Protein AF-A0A4S0RJ24-F1 (afdb_monomer_lite)

Structure (mmCIF, N/CA/C/O backbone):
data_AF-A0A4S0RJ24-F1
#
_entry.id   AF-A0A4S0RJ24-F1
#
loop_
_atom_site.group_PDB
_atom_site.id
_atom_site.type_symbol
_atom_site.label_atom_id
_atom_site.label_alt_id
_atom_site.label_comp_id
_atom_site.label_asym_id
_atom_site.label_entity_id
_atom_site.label_seq_id
_atom_site.pdbx_PDB_ins_code
_atom_site.Cartn_x
_atom_site.Cartn_y
_atom_site.Cartn_z
_atom_site.occupancy
_atom_site.B_iso_or_equiv
_atom_site.auth_seq_id
_atom_site.auth_comp_id
_atom_site.auth_asym_id
_atom_site.auth_atom_id
_atom_site.pdbx_PDB_model_num
ATOM 1 N N . ILE A 1 1 ? -7.572 0.986 -8.560 1.00 86.56 1 ILE A N 1
ATOM 2 C CA . ILE A 1 1 ? -7.003 1.461 -9.845 1.00 86.56 1 ILE A CA 1
ATOM 3 C C . ILE A 1 1 ? -7.974 2.418 -10.537 1.00 86.56 1 ILE A C 1
ATOM 5 O O . ILE A 1 1 ? -9.176 2.165 -10.541 1.00 86.56 1 ILE A O 1
ATOM 9 N N . GLY A 1 2 ? -7.479 3.535 -11.071 1.00 88.38 2 GLY A N 1
ATOM 10 C CA . GLY A 1 2 ? -8.286 4.501 -11.823 1.00 88.38 2 GLY A CA 1
ATOM 11 C C . GLY A 1 2 ? -8.340 4.189 -13.322 1.00 88.38 2 GLY A C 1
ATOM 12 O O . GLY A 1 2 ? -7.390 3.650 -13.878 1.00 88.38 2 GLY A O 1
ATOM 13 N N . ALA A 1 3 ? -9.426 4.578 -13.999 1.00 88.12 3 ALA A N 1
ATOM 14 C CA . ALA A 1 3 ? -9.548 4.446 -15.459 1.00 88.12 3 ALA A CA 1
ATOM 15 C C . ALA A 1 3 ? -8.553 5.334 -16.238 1.00 88.12 3 ALA A C 1
ATOM 17 O O . ALA A 1 3 ? -8.243 5.070 -17.397 1.00 88.12 3 ALA A O 1
ATOM 18 N N . LYS A 1 4 ? -8.076 6.410 -15.604 1.00 87.56 4 LYS A N 1
ATOM 19 C CA . LYS A 1 4 ? -7.051 7.332 -16.101 1.00 87.56 4 LYS A CA 1
ATOM 20 C C . LYS A 1 4 ? -6.340 7.964 -14.899 1.00 87.56 4 LYS A C 1
ATOM 22 O O . LYS A 1 4 ? -6.908 8.013 -13.809 1.00 87.56 4 LYS A O 1
ATOM 27 N N . GLY A 1 5 ? -5.134 8.496 -15.092 1.00 85.62 5 GLY A N 1
ATOM 28 C CA . GLY A 1 5 ? -4.518 9.389 -14.109 1.00 85.62 5 GLY A CA 1
ATOM 29 C C . GLY A 1 5 ? -5.425 10.589 -13.797 1.00 85.62 5 GLY A C 1
ATOM 30 O O . GLY A 1 5 ? -5.995 11.197 -14.707 1.00 85.62 5 GLY A O 1
ATOM 31 N N . GLY A 1 6 ? -5.587 10.905 -12.510 1.00 87.19 6 GLY A N 1
ATOM 32 C CA . GLY A 1 6 ? -6.365 12.059 -12.043 1.00 87.19 6 GLY A CA 1
ATOM 33 C C . GLY A 1 6 ? -7.878 11.850 -11.911 1.00 87.19 6 GLY A C 1
ATOM 34 O O . GLY A 1 6 ? -8.590 12.808 -11.635 1.00 87.19 6 GLY A O 1
ATOM 35 N N . VAL A 1 7 ? -8.397 10.625 -12.062 1.00 92.31 7 VAL A N 1
ATOM 36 C CA . VAL A 1 7 ? -9.837 10.341 -11.844 1.00 92.31 7 VAL A CA 1
ATOM 37 C C . VAL A 1 7 ? -10.243 10.284 -10.365 1.00 92.31 7 VAL A C 1
ATOM 39 O O . VAL A 1 7 ? -11.416 10.089 -10.066 1.00 92.31 7 VAL A O 1
ATOM 42 N N . GLY A 1 8 ? -9.286 10.424 -9.443 1.00 92.12 8 GLY A N 1
ATOM 43 C CA . GLY A 1 8 ? -9.536 10.407 -7.999 1.00 92.12 8 GLY A CA 1
ATOM 44 C C . GLY A 1 8 ? -9.593 9.012 -7.368 1.00 92.12 8 GLY A C 1
ATOM 45 O O . GLY A 1 8 ? -10.189 8.861 -6.306 1.00 92.12 8 GLY A O 1
ATOM 46 N N . SER A 1 9 ? -8.985 7.988 -7.983 1.00 94.88 9 SER A N 1
ATOM 47 C CA . SER A 1 9 ? -8.948 6.636 -7.399 1.00 94.88 9 SER A CA 1
ATOM 48 C C . SER A 1 9 ? -8.248 6.598 -6.041 1.00 94.88 9 SER A C 1
ATOM 50 O O . SER A 1 9 ? -8.798 6.013 -5.115 1.00 94.88 9 SER A O 1
ATOM 52 N N . SER A 1 10 ? -7.107 7.277 -5.904 1.00 94.19 10 SER A N 1
ATOM 53 C CA . SER A 1 10 ? -6.359 7.384 -4.643 1.00 94.19 10 SER A CA 1
ATOM 54 C C . SER A 1 10 ? -7.162 8.123 -3.580 1.00 94.19 10 SER A C 1
ATOM 56 O O . SER A 1 10 ? -7.306 7.664 -2.453 1.00 94.19 10 SER A O 1
ATOM 58 N N . THR A 1 11 ? -7.807 9.231 -3.964 1.00 94.50 11 THR A N 1
ATOM 59 C CA . THR A 1 11 ? -8.708 9.974 -3.074 1.00 94.50 11 THR A CA 1
ATOM 60 C C . THR A 1 11 ? -9.814 9.075 -2.533 1.00 94.50 11 THR A C 1
ATOM 62 O O . THR A 1 11 ? -10.083 9.095 -1.332 1.00 94.50 11 THR A O 1
ATOM 65 N N . LEU A 1 12 ? -10.437 8.268 -3.396 1.00 95.44 12 LEU A N 1
ATOM 66 C CA . LEU A 1 12 ? -11.461 7.321 -2.976 1.00 95.44 12 LEU A CA 1
ATOM 67 C C . LEU A 1 12 ? -10.877 6.236 -2.062 1.00 95.44 12 LEU A C 1
ATOM 69 O O . LEU A 1 12 ? -11.454 5.981 -1.011 1.00 95.44 12 LEU A O 1
ATOM 73 N N . ALA A 1 13 ? -9.736 5.642 -2.420 1.00 96.25 13 ALA A N 1
ATOM 74 C CA . ALA A 1 13 ? -9.078 4.602 -1.629 1.00 96.25 13 ALA A CA 1
ATOM 75 C C . ALA A 1 13 ? -8.760 5.083 -0.204 1.00 96.25 13 ALA A C 1
ATOM 77 O O . ALA A 1 13 ? -9.154 4.435 0.765 1.00 96.25 13 ALA A O 1
ATOM 78 N N . HIS A 1 14 ? -8.142 6.260 -0.068 1.00 95.44 14 HIS A N 1
ATOM 79 C CA . HIS A 1 14 ? -7.766 6.832 1.228 1.00 95.44 14 HIS A CA 1
ATOM 80 C C . HIS A 1 14 ? -8.998 7.109 2.105 1.00 95.44 14 HIS A C 1
ATOM 82 O O . HIS A 1 14 ? -9.027 6.751 3.281 1.00 95.44 14 HIS A O 1
ATOM 88 N N . ASN A 1 15 ? -10.053 7.695 1.529 1.00 95.38 15 ASN A N 1
ATOM 89 C CA . ASN A 1 15 ? -11.270 8.017 2.280 1.00 95.38 15 ASN A CA 1
ATOM 90 C C . ASN A 1 15 ? -12.089 6.773 2.641 1.00 95.38 15 ASN A C 1
ATOM 92 O O . ASN A 1 15 ? -12.682 6.725 3.717 1.00 95.38 15 ASN A O 1
ATOM 96 N N . VAL A 1 16 ? -12.123 5.762 1.771 1.00 96.06 16 VAL A N 1
ATOM 97 C CA . VAL A 1 16 ? -12.777 4.482 2.070 1.00 96.06 16 VAL A CA 1
ATOM 98 C C . VAL A 1 16 ? -12.053 3.777 3.212 1.00 96.06 16 VAL A C 1
ATOM 100 O O . VAL A 1 16 ? -12.716 3.333 4.145 1.00 96.06 16 VAL A O 1
ATOM 103 N N . ALA A 1 17 ? -10.719 3.746 3.200 1.00 96.38 17 ALA A N 1
ATOM 104 C CA . ALA A 1 17 ? -9.937 3.176 4.292 1.00 96.38 17 ALA A CA 1
ATOM 105 C C . ALA A 1 17 ? -10.203 3.884 5.628 1.00 96.38 17 ALA A C 1
ATOM 107 O O . ALA A 1 17 ? -10.496 3.228 6.626 1.00 96.38 17 ALA A O 1
ATOM 108 N N . TRP A 1 18 ? -10.199 5.221 5.621 1.00 95.81 18 TRP A N 1
ATOM 109 C CA . TRP A 1 18 ? -10.543 6.029 6.792 1.00 95.81 18 TRP A CA 1
ATOM 110 C C . TRP A 1 18 ? -11.965 5.763 7.299 1.00 95.81 18 TRP A C 1
ATOM 112 O O . TRP A 1 18 ? -12.205 5.639 8.501 1.00 95.81 18 TRP A O 1
ATOM 122 N N . ALA A 1 19 ? -12.940 5.676 6.393 1.00 96.19 19 ALA A N 1
ATOM 123 C CA . ALA A 1 19 ? -14.316 5.368 6.760 1.00 96.19 19 ALA A CA 1
ATOM 124 C C . ALA A 1 19 ? -14.430 3.957 7.351 1.00 96.19 19 ALA A C 1
ATOM 126 O O . ALA A 1 19 ? -15.128 3.772 8.345 1.00 96.19 19 ALA A O 1
ATOM 127 N N . MET A 1 20 ? -13.725 2.976 6.783 1.00 95.38 20 MET A N 1
ATOM 128 C CA . MET A 1 20 ? -13.719 1.602 7.277 1.00 95.38 20 MET A CA 1
ATOM 129 C C . MET A 1 20 ? -13.143 1.515 8.693 1.00 95.38 20 MET A C 1
ATOM 131 O O . MET A 1 20 ? -13.784 0.933 9.572 1.00 95.38 20 MET A O 1
ATOM 135 N N . SER A 1 21 ? -11.998 2.157 8.938 1.00 96.19 21 SER A N 1
ATOM 136 C CA . SER A 1 21 ? -11.364 2.179 10.259 1.00 96.19 21 SER A CA 1
ATOM 137 C C . SER A 1 21 ? -12.232 2.902 11.291 1.00 96.19 21 SER A C 1
ATOM 139 O O . SER A 1 21 ? -12.399 2.429 12.411 1.00 96.19 21 SER A O 1
ATOM 141 N N . SER A 1 22 ? -12.849 4.024 10.914 1.00 94.81 22 SER A N 1
ATOM 142 C CA . SER A 1 22 ? -13.592 4.884 11.845 1.00 94.81 22 SER A CA 1
ATOM 143 C C . SER A 1 22 ? -14.995 4.360 12.159 1.00 94.81 22 SER A C 1
ATOM 145 O O . SER A 1 22 ? -15.441 4.414 13.305 1.00 94.81 22 SER A O 1
ATOM 147 N N . LEU A 1 23 ? -15.717 3.868 11.147 1.00 95.62 23 LEU A N 1
ATOM 148 C CA . LEU A 1 23 ? -17.107 3.426 11.295 1.00 95.62 23 LEU A CA 1
ATOM 149 C C . LEU A 1 23 ? -17.199 2.012 11.865 1.00 95.62 23 LEU A C 1
ATOM 151 O O . LEU A 1 23 ? -18.073 1.746 12.690 1.00 95.62 23 LEU A O 1
ATOM 155 N N . PHE A 1 24 ? -16.307 1.114 11.439 1.00 94.94 24 PHE A N 1
ATOM 156 C CA . PHE A 1 24 ? -16.336 -0.291 11.851 1.00 94.94 24 PHE A CA 1
ATOM 157 C C . PHE A 1 24 ? -15.305 -0.634 12.924 1.00 94.94 24 PHE A C 1
ATOM 159 O O . PHE A 1 24 ? -15.315 -1.768 13.401 1.00 94.94 24 PHE A O 1
ATOM 166 N N . LYS A 1 25 ? -14.432 0.311 13.314 1.00 93.94 25 LYS A N 1
ATOM 167 C CA . LYS A 1 25 ? -13.367 0.097 14.314 1.00 93.94 25 LYS A CA 1
ATOM 168 C C . LYS A 1 25 ? -12.537 -1.156 14.032 1.00 93.94 25 LYS A C 1
ATOM 170 O O . LYS A 1 25 ? -12.194 -1.917 14.930 1.00 93.94 25 LYS A O 1
ATOM 175 N N . SER A 1 26 ? -12.339 -1.425 12.749 1.00 94.19 26 SER A N 1
ATOM 176 C CA . SER A 1 26 ? -11.586 -2.570 12.260 1.00 94.19 26 SER A CA 1
ATOM 177 C C . SER A 1 26 ? -10.201 -2.090 11.873 1.00 94.19 26 SER A C 1
ATOM 179 O O . SER A 1 26 ? -10.085 -1.012 11.298 1.00 94.19 26 SER A O 1
ATOM 181 N N . GLU A 1 27 ? -9.182 -2.893 12.159 1.00 96.56 27 GLU A N 1
ATOM 182 C CA . GLU A 1 27 ? -7.816 -2.605 11.729 1.00 96.56 27 GLU A CA 1
ATOM 183 C C . GLU A 1 27 ? -7.743 -2.582 10.197 1.00 96.56 27 GLU A C 1
ATOM 185 O O . GLU A 1 27 ? -8.069 -3.571 9.530 1.00 96.56 27 GLU A O 1
ATOM 190 N N . VAL A 1 28 ? -7.352 -1.435 9.643 1.00 97.50 28 VAL A N 1
ATOM 191 C CA . VAL A 1 28 ? -7.214 -1.203 8.204 1.00 97.50 28 VAL A CA 1
ATOM 192 C C . VAL A 1 28 ? -5.779 -0.806 7.893 1.00 97.50 28 VAL A C 1
ATOM 194 O O . VAL A 1 28 ? -5.231 0.114 8.499 1.00 97.50 28 VAL A O 1
ATOM 197 N N . VAL A 1 29 ? -5.197 -1.449 6.886 1.00 97.19 29 VAL A N 1
ATOM 198 C CA . VAL A 1 29 ? -3.931 -1.026 6.282 1.00 97.19 29 VAL A CA 1
ATOM 199 C C . VAL A 1 29 ? -4.203 -0.436 4.903 1.00 97.19 29 VAL A C 1
ATOM 201 O O . VAL A 1 29 ? -4.907 -1.034 4.089 1.00 97.19 29 VAL A O 1
ATOM 204 N N . VAL A 1 30 ? -3.629 0.730 4.621 1.00 97.06 30 VAL A N 1
ATOM 205 C CA . VAL A 1 30 ? -3.552 1.308 3.273 1.00 97.06 30 VAL A CA 1
ATOM 206 C C . VAL A 1 30 ? -2.148 1.087 2.747 1.00 97.06 30 VAL A C 1
ATOM 208 O O . VAL A 1 30 ? -1.191 1.494 3.395 1.00 97.06 30 VAL A O 1
ATOM 211 N N . ALA A 1 31 ? -2.010 0.469 1.580 1.00 96.62 31 ALA A N 1
ATOM 212 C CA . ALA A 1 31 ? -0.733 0.362 0.887 1.00 96.62 31 ALA A CA 1
ATOM 213 C C . ALA A 1 31 ? -0.752 1.247 -0.359 1.00 96.62 31 ALA A C 1
ATOM 215 O O . ALA A 1 31 ? -1.532 1.001 -1.284 1.00 96.62 31 ALA A O 1
ATOM 216 N N . ASP A 1 32 ? 0.106 2.265 -0.372 1.00 95.25 32 ASP A N 1
ATOM 217 C CA . ASP A 1 32 ? 0.304 3.139 -1.527 1.00 95.25 32 ASP A CA 1
ATOM 218 C C . ASP A 1 32 ? 1.320 2.486 -2.469 1.00 95.25 32 ASP A C 1
ATOM 220 O O . ASP A 1 32 ? 2.517 2.458 -2.189 1.00 95.25 32 ASP A O 1
ATOM 224 N N . LEU A 1 33 ? 0.840 1.878 -3.557 1.00 94.19 33 LEU A N 1
ATOM 225 C CA . LEU A 1 33 ? 1.695 1.176 -4.519 1.00 94.19 33 LEU A CA 1
ATOM 226 C C . LEU A 1 33 ? 2.142 2.088 -5.669 1.00 94.19 33 LEU A C 1
ATOM 228 O O . LEU A 1 33 ? 2.863 1.632 -6.564 1.00 94.19 33 LEU A O 1
ATOM 232 N N . ASP A 1 34 ? 1.722 3.355 -5.688 1.00 92.44 34 ASP A N 1
ATOM 233 C CA . ASP A 1 34 ? 2.205 4.334 -6.657 1.00 92.44 34 ASP A CA 1
ATOM 234 C C . ASP A 1 34 ? 3.546 4.901 -6.179 1.00 92.44 34 ASP A C 1
ATOM 236 O O . ASP A 1 34 ? 3.652 6.001 -5.658 1.00 92.44 34 ASP A O 1
ATOM 240 N N . LEU A 1 35 ? 4.617 4.123 -6.335 1.00 90.31 35 LEU A N 1
ATOM 241 C CA . LEU A 1 35 ? 5.925 4.476 -5.766 1.00 90.31 35 LEU A CA 1
ATOM 242 C C . LEU A 1 35 ? 6.506 5.785 -6.296 1.00 90.31 35 LEU A C 1
ATOM 244 O O . LEU A 1 35 ? 7.309 6.413 -5.615 1.00 90.31 35 LEU A O 1
ATOM 248 N N . ALA A 1 36 ? 6.132 6.172 -7.514 1.00 87.44 36 ALA A N 1
ATOM 249 C CA . ALA A 1 36 ? 6.659 7.371 -8.143 1.00 87.44 36 ALA A CA 1
ATOM 250 C C . ALA A 1 36 ? 5.833 8.625 -7.829 1.00 87.44 36 ALA A C 1
ATOM 252 O O . ALA A 1 36 ? 6.379 9.729 -7.821 1.00 87.44 36 ALA A O 1
ATOM 253 N N . PHE A 1 37 ? 4.522 8.473 -7.629 1.00 86.94 37 PHE A N 1
ATOM 254 C CA . PHE A 1 37 ? 3.589 9.601 -7.543 1.00 86.94 37 PHE A CA 1
ATOM 255 C C . PHE A 1 37 ? 2.572 9.472 -6.405 1.00 86.94 37 PHE A C 1
ATOM 257 O O . PHE A 1 37 ? 1.583 10.207 -6.385 1.00 86.94 37 PHE A O 1
ATOM 264 N N . GLY A 1 38 ? 2.806 8.547 -5.479 1.00 87.12 38 GLY A N 1
ATOM 265 C CA . GLY A 1 38 ? 1.984 8.288 -4.310 1.00 87.12 38 GLY A CA 1
ATOM 266 C C . GLY A 1 38 ? 1.824 9.533 -3.452 1.00 87.12 38 GLY A C 1
ATOM 267 O O . GLY A 1 38 ? 2.717 10.374 -3.344 1.00 87.12 38 GLY A O 1
ATOM 268 N N . THR A 1 39 ? 0.633 9.681 -2.884 1.00 87.88 39 THR A N 1
ATOM 269 C CA . THR A 1 39 ? 0.240 10.872 -2.108 1.00 87.88 39 THR A CA 1
ATOM 270 C C . THR A 1 39 ? -0.457 10.510 -0.804 1.00 87.88 39 THR A C 1
ATOM 272 O O . THR A 1 39 ? -0.980 11.391 -0.115 1.00 87.88 39 THR A O 1
ATOM 275 N N . ALA A 1 40 ? -0.496 9.225 -0.441 1.00 91.06 40 ALA A N 1
ATOM 276 C CA . ALA A 1 40 ? -1.151 8.790 0.787 1.00 91.06 40 ALA A CA 1
ATOM 277 C C . ALA A 1 40 ? -0.509 9.420 2.029 1.00 91.06 40 ALA A C 1
ATOM 279 O O . ALA A 1 40 ? -1.221 9.860 2.928 1.00 91.06 40 ALA A O 1
ATOM 280 N N . ASN A 1 41 ? 0.819 9.537 2.034 1.00 91.19 41 ASN A N 1
ATOM 281 C CA . ASN A 1 41 ? 1.593 10.180 3.094 1.00 91.19 41 ASN A CA 1
ATOM 282 C C . ASN A 1 41 ? 1.134 11.634 3.336 1.00 91.19 41 ASN A C 1
ATOM 284 O O . ASN A 1 41 ? 0.816 11.999 4.464 1.00 91.19 41 ASN A O 1
ATOM 288 N N . ILE A 1 42 ? 0.951 12.424 2.271 1.00 91.00 42 ILE A N 1
ATOM 289 C CA . ILE A 1 42 ? 0.455 13.807 2.343 1.00 91.00 42 ILE A CA 1
ATOM 290 C C . ILE A 1 42 ? -0.993 13.845 2.845 1.00 91.00 42 ILE A C 1
ATOM 292 O O . ILE A 1 42 ? -1.336 14.670 3.689 1.00 91.00 42 ILE A O 1
ATOM 296 N N . ASN A 1 43 ? -1.857 12.958 2.345 1.00 90.69 43 ASN A N 1
ATOM 297 C CA . ASN A 1 43 ? -3.271 12.959 2.727 1.00 90.69 43 ASN A CA 1
ATOM 298 C C . ASN A 1 43 ? -3.501 12.571 4.193 1.00 90.69 43 ASN A C 1
ATOM 300 O O . ASN A 1 43 ? -4.472 13.037 4.788 1.00 90.69 43 ASN A O 1
ATOM 304 N N . PHE A 1 44 ? -2.648 11.715 4.755 1.00 93.12 44 PHE A N 1
ATOM 305 C CA . PHE A 1 44 ? -2.723 11.280 6.151 1.00 93.12 44 PHE A CA 1
ATOM 306 C C . PHE A 1 44 ? -1.770 12.044 7.084 1.00 93.12 44 PHE A C 1
ATOM 308 O O . PHE A 1 44 ? -1.676 11.698 8.262 1.00 93.12 44 PHE A O 1
ATOM 315 N N . ASP A 1 45 ? -1.089 13.077 6.576 1.00 92.25 45 ASP A N 1
ATOM 316 C CA . ASP A 1 45 ? -0.105 13.885 7.311 1.00 92.25 45 ASP A CA 1
ATOM 317 C C . ASP A 1 45 ? 0.979 13.027 7.993 1.00 92.25 45 ASP A C 1
ATOM 319 O O . ASP A 1 45 ? 1.332 13.217 9.156 1.00 92.25 45 ASP A O 1
ATOM 323 N N . GLN A 1 46 ? 1.472 12.022 7.267 1.00 91.06 46 GLN A N 1
ATOM 324 C CA . GLN A 1 46 ? 2.551 11.135 7.695 1.00 91.06 46 GLN A CA 1
ATOM 325 C C . GLN A 1 46 ? 3.774 11.341 6.803 1.00 91.06 46 GLN A C 1
ATOM 327 O O . GLN A 1 46 ? 3.638 11.432 5.588 1.00 91.06 46 GLN A O 1
ATOM 332 N N . ASP A 1 47 ? 4.973 11.339 7.383 1.00 87.00 47 ASP A N 1
ATOM 333 C CA . ASP A 1 47 ? 6.238 11.339 6.629 1.00 87.00 47 ASP A CA 1
ATOM 334 C C . ASP A 1 47 ? 7.175 10.244 7.166 1.00 87.00 47 ASP A C 1
ATOM 336 O O . ASP A 1 47 ? 8.155 10.526 7.865 1.00 87.00 47 ASP A O 1
ATOM 340 N N . PRO A 1 48 ? 6.830 8.960 6.953 1.00 87.62 48 PRO A N 1
ATOM 341 C CA . PRO A 1 48 ? 7.654 7.867 7.437 1.00 87.62 48 PRO A CA 1
ATOM 342 C C . PRO A 1 48 ? 8.942 7.767 6.612 1.00 87.62 48 PRO A C 1
ATOM 344 O O . PRO A 1 48 ? 8.933 7.826 5.386 1.00 87.62 48 PRO A O 1
ATOM 347 N N . ALA A 1 49 ? 10.070 7.562 7.296 1.00 83.25 49 ALA A N 1
ATOM 348 C CA . ALA A 1 49 ? 11.379 7.448 6.648 1.00 83.25 49 ALA A CA 1
ATOM 349 C C . ALA A 1 49 ? 11.537 6.174 5.797 1.00 83.25 49 ALA A C 1
ATOM 351 O O . ALA A 1 49 ? 12.455 6.091 4.984 1.00 83.25 49 ALA A O 1
ATOM 352 N N . GLN A 1 50 ? 10.696 5.167 6.038 1.00 89.00 50 GLN A N 1
ATOM 353 C CA . GLN A 1 50 ? 10.659 3.893 5.324 1.00 89.00 50 GLN A CA 1
ATOM 354 C C . GLN A 1 50 ? 9.201 3.518 5.078 1.00 89.00 50 GLN A C 1
ATOM 356 O O . GLN A 1 50 ? 8.330 3.870 5.872 1.00 89.00 50 GLN A O 1
ATOM 361 N N . GLY A 1 51 ? 8.937 2.777 4.012 1.00 91.69 51 GLY A N 1
ATOM 362 C CA . GLY A 1 51 ? 7.597 2.335 3.673 1.00 91.69 51 GLY A CA 1
ATOM 363 C C . GLY A 1 51 ? 7.611 1.170 2.698 1.00 91.69 51 GLY A C 1
ATOM 364 O O . GLY A 1 51 ? 8.413 0.239 2.799 1.00 91.69 51 GLY A O 1
ATOM 365 N N . ILE A 1 52 ? 6.695 1.209 1.736 1.00 92.06 52 ILE A N 1
ATOM 366 C CA . ILE A 1 52 ? 6.508 0.121 0.771 1.00 92.06 52 ILE A CA 1
ATOM 367 C C . ILE A 1 52 ? 7.775 -0.141 -0.066 1.00 92.06 52 ILE A C 1
ATOM 369 O O . ILE A 1 52 ? 8.031 -1.280 -0.450 1.00 92.06 52 ILE A O 1
ATOM 373 N N . ALA A 1 53 ? 8.581 0.888 -0.353 1.00 91.25 53 ALA A N 1
ATOM 374 C CA . ALA A 1 53 ? 9.742 0.753 -1.225 1.00 91.25 53 ALA A CA 1
ATOM 375 C C . ALA A 1 53 ? 10.780 -0.186 -0.603 1.00 91.25 53 ALA A C 1
ATOM 377 O O . ALA A 1 53 ? 11.275 -1.093 -1.271 1.00 91.25 53 ALA A O 1
ATOM 378 N N . GLU A 1 54 ? 11.069 -0.028 0.685 1.00 90.81 54 GLU A N 1
ATOM 379 C CA . GLU A 1 54 ? 11.986 -0.883 1.436 1.00 90.81 54 GLU A CA 1
ATOM 380 C C . GLU A 1 54 ? 11.531 -2.343 1.422 1.00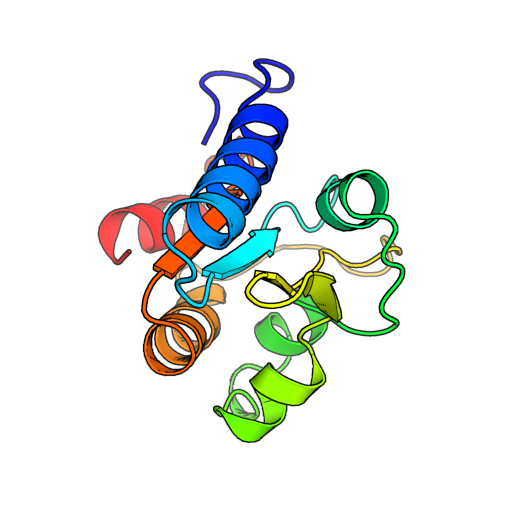 90.81 54 GLU A C 1
ATOM 382 O O . GLU A 1 54 ? 12.352 -3.235 1.198 1.00 90.81 54 GLU A O 1
ATOM 387 N N . ALA A 1 55 ? 10.226 -2.574 1.586 1.00 91.81 55 ALA A N 1
ATOM 388 C CA . ALA A 1 55 ? 9.641 -3.909 1.549 1.00 91.81 55 ALA A CA 1
ATOM 389 C C . ALA A 1 55 ? 9.778 -4.562 0.163 1.00 91.81 55 ALA A C 1
ATOM 391 O O . ALA A 1 55 ? 10.171 -5.721 0.061 1.00 91.81 55 ALA A O 1
ATOM 392 N N . VAL A 1 56 ? 9.507 -3.817 -0.911 1.00 91.19 56 VAL A N 1
ATOM 393 C CA . VAL A 1 56 ? 9.550 -4.343 -2.288 1.00 91.19 56 VAL A CA 1
ATOM 394 C C . VAL A 1 56 ? 10.987 -4.557 -2.776 1.00 91.19 56 VAL A C 1
ATOM 396 O O . VAL A 1 56 ? 11.246 -5.490 -3.530 1.00 91.19 56 VAL A O 1
ATOM 399 N N . PHE A 1 57 ? 11.941 -3.727 -2.344 1.00 89.69 57 PHE A N 1
ATOM 400 C CA . PHE A 1 57 ? 13.354 -3.883 -2.711 1.00 89.69 57 PHE A CA 1
ATOM 401 C C . PHE A 1 57 ? 14.103 -4.933 -1.878 1.00 89.69 57 PHE A C 1
ATOM 403 O O . PHE A 1 57 ? 15.212 -5.300 -2.259 1.00 89.69 57 PHE A O 1
ATOM 410 N N . SER A 1 58 ? 13.548 -5.385 -0.749 1.00 89.62 58 SER A N 1
ATOM 411 C CA . SER A 1 58 ? 14.140 -6.433 0.103 1.00 89.62 58 SER A CA 1
ATOM 412 C C . SER A 1 58 ? 13.095 -7.493 0.486 1.00 89.62 58 SER A C 1
ATOM 414 O O . SER A 1 58 ? 12.816 -7.672 1.678 1.00 89.62 58 SER A O 1
ATOM 416 N N . PRO A 1 59 ? 12.478 -8.180 -0.494 1.00 85.50 59 PRO A N 1
ATOM 417 C CA . PRO A 1 59 ? 11.363 -9.093 -0.249 1.00 85.50 59 PRO A CA 1
ATOM 418 C C . PRO A 1 59 ? 11.736 -10.208 0.736 1.00 85.50 59 PRO A C 1
ATOM 420 O O . PRO A 1 59 ? 10.958 -10.533 1.625 1.00 85.50 59 PRO A O 1
ATOM 423 N N . GLU A 1 60 ? 12.965 -10.721 0.701 1.00 87.31 60 GLU A N 1
ATOM 424 C CA . GLU A 1 60 ? 13.455 -11.768 1.607 1.00 87.31 60 GLU A CA 1
ATOM 425 C C . GLU A 1 60 ? 13.412 -11.396 3.098 1.00 87.31 60 GLU A C 1
ATOM 427 O O . GLU A 1 60 ? 13.469 -12.278 3.954 1.00 87.31 60 GLU A O 1
ATOM 432 N N . ARG A 1 61 ? 13.308 -10.101 3.417 1.00 88.69 61 ARG A N 1
ATOM 433 C CA . ARG A 1 61 ? 13.212 -9.578 4.787 1.00 88.69 61 ARG A CA 1
ATOM 434 C C . ARG A 1 61 ? 11.776 -9.311 5.231 1.00 88.69 61 ARG A C 1
ATOM 436 O O . ARG A 1 61 ? 11.571 -8.917 6.375 1.00 88.69 61 ARG A O 1
ATOM 443 N N . VAL A 1 62 ? 10.801 -9.476 4.339 1.00 91.44 62 VAL A N 1
ATOM 444 C CA . VAL A 1 62 ? 9.399 -9.154 4.602 1.00 91.44 62 VAL A CA 1
ATOM 445 C C . VAL A 1 62 ? 8.752 -10.277 5.401 1.00 91.44 62 VAL A C 1
ATOM 447 O O . VAL A 1 62 ? 8.292 -11.281 4.854 1.00 91.44 62 VAL A O 1
ATOM 450 N N . ASP A 1 63 ? 8.727 -10.070 6.713 1.00 92.56 63 ASP A N 1
ATOM 451 C CA . ASP A 1 63 ? 7.910 -10.787 7.683 1.00 92.56 63 ASP A CA 1
ATOM 452 C C . ASP A 1 63 ? 6.963 -9.811 8.410 1.00 92.56 63 ASP A C 1
ATOM 454 O O . ASP A 1 63 ? 6.991 -8.601 8.176 1.00 92.56 63 ASP A O 1
ATOM 458 N N . GLU A 1 64 ? 6.087 -10.334 9.271 1.00 91.88 64 GLU A N 1
ATOM 459 C CA . GLU A 1 64 ? 5.090 -9.526 9.990 1.00 91.88 64 GLU A CA 1
ATOM 460 C C . GLU A 1 64 ? 5.737 -8.469 10.896 1.00 91.88 64 GLU A C 1
ATOM 462 O O . GLU A 1 64 ? 5.247 -7.347 10.977 1.00 91.88 64 GLU A O 1
ATOM 467 N N . VAL A 1 65 ? 6.872 -8.789 11.526 1.00 93.31 65 VAL A N 1
ATOM 468 C CA . VAL A 1 65 ? 7.578 -7.877 12.440 1.00 93.31 65 VAL A CA 1
ATOM 469 C C . VAL A 1 65 ? 8.271 -6.757 11.671 1.00 93.31 65 VAL A C 1
ATOM 471 O O . VAL A 1 65 ? 8.317 -5.614 12.128 1.00 93.31 65 VAL A O 1
ATOM 474 N N . TYR A 1 66 ? 8.856 -7.074 10.521 1.00 93.81 66 TYR A N 1
ATOM 475 C CA . TYR A 1 66 ? 9.470 -6.096 9.644 1.00 93.81 66 TYR A CA 1
ATOM 476 C C . TYR A 1 66 ? 8.412 -5.177 9.046 1.00 93.81 66 TYR A C 1
ATOM 478 O O . TYR A 1 66 ? 8.597 -3.964 9.08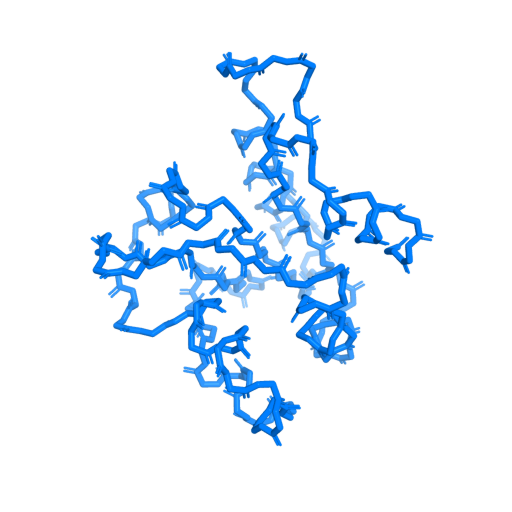3 1.00 93.81 66 TYR A O 1
ATOM 486 N N . LEU A 1 67 ? 7.297 -5.734 8.565 1.00 93.56 67 LEU A N 1
ATOM 487 C CA . LEU A 1 67 ? 6.206 -4.952 7.998 1.00 93.56 67 LEU A CA 1
ATOM 488 C C . LEU A 1 67 ? 5.594 -3.997 9.029 1.00 93.56 67 LEU A C 1
ATOM 490 O O . LEU A 1 67 ? 5.408 -2.828 8.713 1.00 93.56 67 LEU A O 1
ATOM 494 N N . ASP A 1 68 ? 5.363 -4.455 10.261 1.00 92.94 68 ASP A N 1
ATOM 495 C CA . ASP A 1 68 ? 4.833 -3.627 11.355 1.00 92.94 68 ASP A CA 1
ATOM 496 C C . ASP A 1 68 ? 5.699 -2.383 11.623 1.00 92.94 68 ASP A C 1
ATOM 498 O O . ASP A 1 68 ? 5.188 -1.289 11.839 1.00 92.94 68 ASP A O 1
ATOM 502 N N . ARG A 1 69 ? 7.027 -2.503 11.490 1.00 93.75 69 ARG A N 1
ATOM 503 C CA . ARG A 1 69 ? 7.958 -1.366 11.631 1.00 93.75 69 ARG A CA 1
ATOM 504 C C . ARG A 1 69 ? 7.900 -0.362 10.481 1.00 93.75 69 ARG A C 1
ATOM 506 O O . ARG A 1 69 ? 8.393 0.751 10.648 1.00 93.75 69 ARG A O 1
ATOM 513 N N . LEU A 1 70 ? 7.383 -0.763 9.322 1.00 94.50 70 LEU A N 1
ATOM 514 C CA . LEU A 1 70 ? 7.217 0.103 8.151 1.00 94.50 70 LEU A CA 1
ATOM 515 C C . LEU A 1 70 ? 5.859 0.812 8.144 1.00 94.50 70 LEU A C 1
ATOM 517 O O . LEU A 1 70 ? 5.667 1.750 7.373 1.00 94.50 70 LEU A O 1
ATOM 521 N N . LEU A 1 71 ? 4.910 0.360 8.966 1.00 94.75 71 LEU A N 1
ATOM 522 C CA . 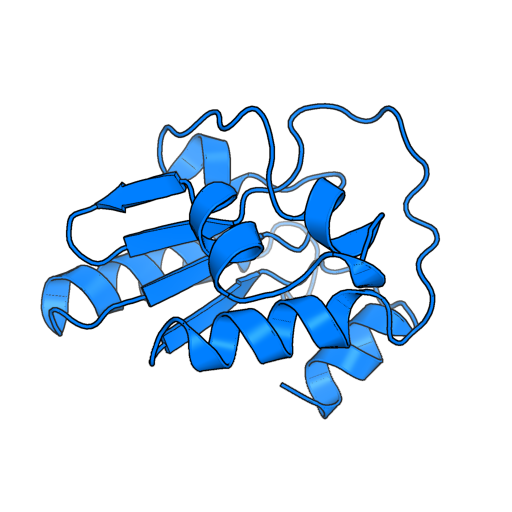LEU A 1 71 ? 3.589 0.962 9.055 1.00 94.75 71 LEU A CA 1
ATOM 523 C C . LEU A 1 71 ? 3.648 2.287 9.822 1.00 94.75 71 LEU A C 1
ATOM 525 O O . LEU A 1 71 ? 4.117 2.363 10.956 1.00 94.75 71 LEU A O 1
ATOM 529 N N . ALA A 1 72 ? 3.106 3.335 9.210 1.00 95.31 72 ALA A N 1
ATOM 530 C CA . ALA A 1 72 ? 2.841 4.608 9.859 1.00 95.31 72 ALA A CA 1
ATOM 531 C C . ALA A 1 72 ? 1.415 4.619 10.417 1.00 95.31 72 ALA A C 1
ATOM 533 O O . ALA A 1 72 ? 0.443 4.472 9.671 1.00 95.31 72 ALA A O 1
ATOM 534 N N . GLN A 1 73 ? 1.272 4.811 11.726 1.00 94.62 73 GLN A N 1
ATOM 535 C CA . GLN A 1 73 ? -0.041 4.893 12.355 1.00 94.62 73 GLN A CA 1
ATOM 536 C C . GLN A 1 73 ? -0.696 6.247 12.041 1.00 94.62 73 GLN A C 1
ATOM 538 O O . GLN A 1 73 ? -0.266 7.286 12.534 1.00 94.62 73 GLN A O 1
ATOM 543 N N . CYS A 1 74 ? -1.754 6.226 11.230 1.00 93.81 74 CYS A N 1
ATOM 544 C CA . CYS A 1 74 ? -2.487 7.420 10.793 1.00 93.81 74 CYS A CA 1
ATOM 545 C C . CYS A 1 74 ? -3.671 7.745 11.712 1.00 93.81 74 CYS A C 1
ATOM 547 O O . CYS A 1 74 ? -4.061 8.902 11.854 1.00 93.81 74 CYS A O 1
ATOM 549 N N . ALA A 1 75 ? -4.279 6.716 12.306 1.00 93.12 75 ALA A N 1
ATOM 550 C CA . ALA A 1 75 ? -5.356 6.831 13.286 1.00 93.12 75 ALA A CA 1
ATOM 551 C C . ALA A 1 75 ? -5.370 5.601 14.213 1.00 93.12 75 ALA A C 1
ATOM 553 O O . ALA A 1 75 ? -4.506 4.733 14.122 1.00 93.12 75 ALA A O 1
ATOM 554 N N . GLU A 1 76 ? -6.362 5.509 15.103 1.00 92.88 76 GLU A N 1
ATOM 555 C CA . GLU A 1 76 ? -6.480 4.413 16.081 1.00 92.88 76 GLU A CA 1
ATOM 556 C C . GLU A 1 76 ? -6.500 3.018 15.431 1.00 92.88 76 GLU A C 1
ATOM 558 O O . GLU A 1 76 ? -5.815 2.130 15.918 1.00 92.88 76 GLU A O 1
ATOM 563 N N . HIS A 1 77 ? -7.215 2.862 14.310 1.00 96.12 77 HIS A N 1
ATOM 564 C CA . HIS A 1 77 ? -7.368 1.595 13.576 1.00 96.12 77 HIS A CA 1
ATOM 565 C C . HIS A 1 77 ? -6.925 1.705 12.107 1.00 96.12 77 HIS A C 1
ATOM 567 O O . HIS A 1 77 ? -7.444 1.004 11.234 1.00 96.12 77 HIS A O 1
ATOM 573 N N . LEU A 1 78 ? -6.063 2.679 11.795 1.00 97.06 78 LEU A N 1
ATOM 574 C CA . LEU A 1 78 ? -5.620 2.952 10.429 1.00 97.06 78 LEU A CA 1
ATOM 575 C C . LEU A 1 78 ? -4.106 3.089 10.375 1.00 97.06 78 LEU A C 1
ATOM 577 O O . LEU A 1 78 ? -3.539 4.031 10.935 1.00 97.06 78 LEU A O 1
ATOM 581 N N . SER A 1 79 ? -3.495 2.199 9.606 1.00 97.00 79 SER A N 1
ATOM 582 C CA . SER A 1 79 ? -2.064 2.183 9.337 1.00 97.00 79 SER A CA 1
ATOM 583 C C . SER A 1 79 ? -1.793 2.378 7.849 1.00 97.00 79 SER A C 1
ATOM 585 O O . SER A 1 79 ? -2.558 1.931 6.993 1.00 97.00 79 SER A O 1
ATOM 587 N N . LEU A 1 80 ? -0.688 3.043 7.534 1.00 96.62 80 LEU A N 1
ATOM 588 C CA . LEU A 1 80 ? -0.267 3.357 6.177 1.00 96.62 80 LEU A CA 1
ATOM 589 C C . LEU A 1 80 ? 1.094 2.736 5.889 1.00 96.62 80 LEU A C 1
ATOM 591 O O . LEU A 1 80 ? 2.065 2.980 6.597 1.00 96.62 80 LEU A O 1
ATOM 595 N N . LEU A 1 81 ? 1.170 2.007 4.785 1.00 95.81 81 LEU A N 1
ATOM 596 C CA . LEU A 1 81 ? 2.409 1.622 4.137 1.00 95.81 81 LEU A CA 1
ATOM 597 C C . LEU A 1 81 ? 2.654 2.609 2.988 1.00 95.81 81 LEU A C 1
ATOM 599 O O . LEU A 1 81 ? 2.106 2.465 1.893 1.00 95.81 81 LEU A O 1
ATOM 603 N N . ALA A 1 82 ? 3.401 3.669 3.293 1.00 94.88 82 ALA A N 1
ATOM 604 C CA . ALA A 1 82 ? 3.548 4.836 2.428 1.00 94.88 82 ALA A CA 1
ATOM 605 C C . ALA A 1 82 ? 4.518 4.593 1.266 1.00 94.88 82 ALA A C 1
ATOM 607 O O . ALA A 1 82 ? 5.530 3.909 1.435 1.00 94.88 82 ALA A O 1
ATOM 608 N N . ALA A 1 83 ? 4.235 5.219 0.121 1.00 92.94 83 ALA A N 1
ATOM 609 C CA . ALA A 1 83 ? 5.183 5.393 -0.973 1.00 92.94 83 ALA A CA 1
ATOM 610 C C . ALA A 1 83 ? 6.398 6.235 -0.518 1.00 92.94 83 ALA A C 1
ATOM 612 O O . ALA A 1 83 ? 6.270 7.055 0.395 1.00 92.94 83 ALA A O 1
ATOM 613 N N . PRO A 1 84 ? 7.584 6.040 -1.122 1.00 89.12 84 PRO A N 1
ATOM 614 C CA . PRO A 1 84 ? 8.784 6.773 -0.739 1.00 89.12 84 PRO A CA 1
ATOM 615 C C . PRO A 1 84 ? 8.674 8.265 -1.091 1.00 89.12 84 PRO A C 1
ATOM 617 O O . PRO A 1 84 ? 8.212 8.629 -2.169 1.00 89.12 84 PRO A O 1
ATOM 620 N N . SER A 1 85 ? 9.199 9.133 -0.222 1.00 82.94 85 SER A N 1
ATOM 621 C CA . SER A 1 85 ? 9.257 10.587 -0.456 1.00 82.94 85 SER A CA 1
ATOM 622 C C . SER A 1 85 ? 10.373 11.012 -1.435 1.00 82.94 85 SER A C 1
ATOM 624 O O . SER A 1 85 ? 10.533 12.201 -1.716 1.00 82.94 85 SER A O 1
ATOM 626 N N . THR A 1 86 ? 11.171 10.068 -1.959 1.00 83.69 86 THR A N 1
ATOM 627 C CA . THR A 1 86 ? 12.285 10.325 -2.890 1.00 83.69 86 THR A CA 1
ATOM 628 C C . THR A 1 86 ? 12.224 9.437 -4.137 1.00 83.69 86 THR A C 1
ATOM 630 O O . THR A 1 86 ? 11.797 8.286 -4.095 1.00 83.69 86 THR A O 1
ATOM 633 N N . LEU A 1 87 ? 12.707 9.973 -5.264 1.00 83.69 87 LEU A N 1
ATOM 634 C CA . LEU A 1 87 ? 12.739 9.314 -6.579 1.00 83.69 87 LEU A CA 1
ATOM 635 C C . LEU A 1 87 ? 14.161 8.876 -6.968 1.00 83.69 87 LEU A C 1
ATOM 637 O O . LEU A 1 87 ? 14.650 9.179 -8.054 1.00 83.69 87 LEU A O 1
ATOM 641 N N . GLU A 1 88 ? 14.868 8.204 -6.061 1.00 80.38 88 GLU A N 1
ATOM 642 C CA . GLU A 1 88 ? 16.270 7.818 -6.292 1.00 80.38 88 GLU A CA 1
ATOM 643 C C . GLU A 1 88 ? 16.430 6.552 -7.147 1.00 80.38 88 GLU A C 1
ATOM 645 O O . GLU A 1 88 ? 17.487 6.335 -7.743 1.00 80.38 88 GLU A O 1
ATOM 650 N N . ARG A 1 89 ? 15.403 5.695 -7.198 1.00 81.81 89 ARG A N 1
ATOM 651 C CA . ARG A 1 89 ? 15.462 4.369 -7.828 1.00 81.81 89 ARG A CA 1
ATOM 652 C C . ARG A 1 89 ? 14.514 4.269 -9.012 1.00 81.81 89 ARG A C 1
ATOM 654 O O . ARG A 1 89 ? 13.441 4.860 -9.024 1.00 81.81 89 ARG A O 1
ATOM 661 N N . VAL A 1 90 ? 14.909 3.461 -9.993 1.00 83.81 90 VAL A N 1
ATOM 662 C CA . VAL A 1 90 ? 14.033 3.082 -11.103 1.00 83.81 90 VAL A CA 1
ATOM 663 C C . VAL A 1 90 ? 13.106 1.962 -10.641 1.00 83.81 90 VAL A C 1
ATOM 665 O O . VAL A 1 90 ? 13.543 0.997 -10.017 1.00 83.81 90 VAL A O 1
ATOM 668 N N . TYR A 1 91 ? 11.828 2.093 -10.973 1.00 83.56 91 TYR A N 1
ATOM 669 C CA . TYR A 1 91 ? 10.763 1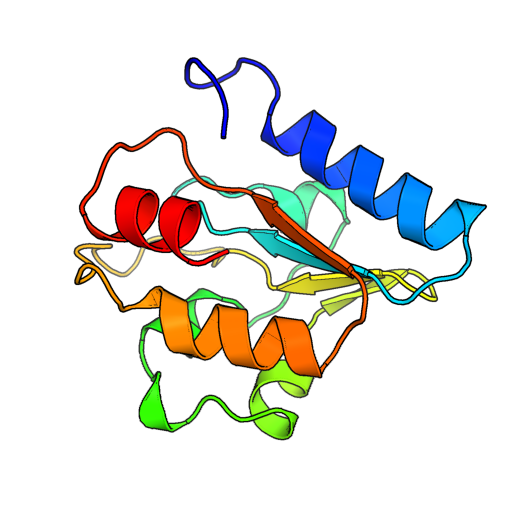.177 -10.575 1.00 83.56 91 TYR A CA 1
ATOM 670 C C . TYR A 1 91 ? 10.447 0.157 -11.677 1.00 83.56 91 TYR A C 1
ATOM 672 O O . TYR A 1 91 ? 9.315 0.074 -12.156 1.00 83.56 91 TYR A O 1
ATOM 680 N N . ASP A 1 92 ? 11.463 -0.598 -12.102 1.00 84.88 92 ASP A N 1
ATOM 681 C CA . ASP A 1 92 ? 11.313 -1.707 -13.051 1.00 84.88 92 ASP A CA 1
ATOM 682 C C . ASP A 1 92 ? 11.180 -3.024 -12.279 1.00 84.88 92 ASP A C 1
ATOM 684 O O . ASP A 1 92 ? 12.160 -3.709 -11.993 1.00 84.88 92 ASP A O 1
ATOM 688 N N . PHE A 1 93 ? 9.960 -3.302 -11.823 1.00 90.25 93 PHE A N 1
ATOM 689 C CA . PHE A 1 93 ? 9.670 -4.449 -10.970 1.00 90.25 93 PHE A CA 1
ATOM 690 C C . PHE A 1 93 ? 9.194 -5.658 -11.766 1.00 90.25 93 PHE A C 1
ATOM 692 O O . PHE A 1 93 ? 8.322 -5.548 -12.635 1.00 90.25 93 PHE A O 1
ATOM 699 N N . ASP A 1 94 ? 9.677 -6.830 -11.357 1.00 91.44 94 ASP A N 1
ATOM 700 C CA . ASP A 1 94 ? 9.152 -8.112 -11.807 1.00 91.44 94 ASP A CA 1
ATOM 701 C C . ASP A 1 94 ? 7.681 -8.292 -11.419 1.00 91.44 94 ASP A C 1
ATOM 703 O O . ASP A 1 94 ? 7.175 -7.700 -10.461 1.00 91.44 94 ASP A O 1
ATOM 707 N N . SER A 1 95 ? 6.983 -9.173 -12.141 1.00 91.50 95 SER A N 1
ATOM 708 C CA . SER A 1 95 ? 5.542 -9.385 -11.974 1.00 91.50 95 SER A CA 1
ATOM 709 C C . SER A 1 95 ? 5.114 -9.786 -10.563 1.00 91.50 95 SER A C 1
ATOM 711 O O . SER A 1 95 ? 3.958 -9.587 -10.210 1.00 91.50 95 SER A O 1
ATOM 713 N N . ASP A 1 96 ? 6.013 -10.343 -9.759 1.00 91.06 96 ASP A N 1
ATOM 714 C CA . ASP A 1 96 ? 5.704 -10.841 -8.419 1.00 91.06 96 ASP A CA 1
ATOM 715 C C . ASP A 1 96 ? 6.330 -10.006 -7.294 1.00 91.06 96 ASP A C 1
ATOM 717 O O . ASP A 1 96 ? 6.201 -10.371 -6.129 1.00 91.06 96 ASP A O 1
ATOM 721 N N . ALA A 1 97 ? 6.943 -8.860 -7.612 1.00 91.00 97 ALA A N 1
ATOM 722 C CA . ALA A 1 97 ? 7.689 -8.047 -6.647 1.00 91.0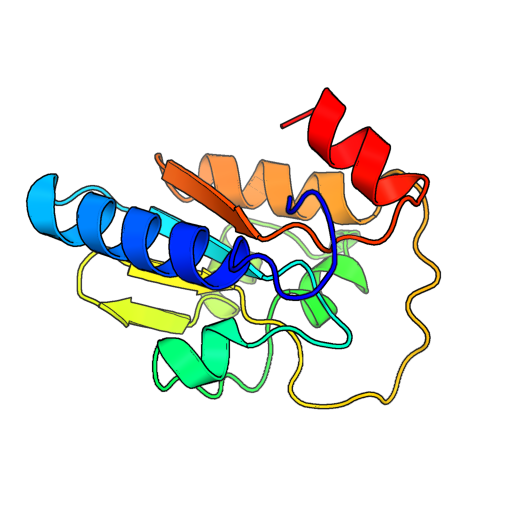0 97 ALA A CA 1
ATOM 723 C C . ALA A 1 97 ? 6.863 -7.617 -5.418 1.00 91.00 97 ALA A C 1
ATOM 725 O O . ALA A 1 97 ? 7.386 -7.525 -4.312 1.00 91.00 97 ALA A O 1
ATOM 726 N N . PHE A 1 98 ? 5.559 -7.392 -5.593 1.00 93.00 98 PHE A N 1
ATOM 727 C CA . PHE A 1 98 ? 4.661 -6.963 -4.515 1.00 93.00 98 PHE A CA 1
ATOM 728 C C . PHE A 1 98 ? 3.964 -8.124 -3.793 1.00 93.00 98 PHE A C 1
ATOM 730 O O . PHE A 1 98 ? 3.309 -7.897 -2.777 1.00 93.00 98 PHE A O 1
ATOM 737 N N . ALA A 1 99 ? 4.082 -9.359 -4.291 1.00 92.50 99 ALA A N 1
ATOM 738 C CA . ALA A 1 99 ? 3.276 -10.482 -3.816 1.00 92.50 99 ALA A CA 1
ATOM 739 C C . ALA A 1 99 ? 3.512 -10.775 -2.327 1.00 92.50 99 ALA A C 1
ATOM 741 O O . ALA A 1 99 ? 2.557 -10.834 -1.559 1.00 92.50 99 ALA A O 1
ATOM 742 N N . GLN A 1 100 ? 4.776 -10.877 -1.907 1.00 92.50 100 GLN A N 1
ATOM 743 C CA . GLN A 1 100 ? 5.125 -11.186 -0.518 1.00 92.50 100 GLN A CA 1
ATOM 744 C C . GLN A 1 100 ? 4.712 -10.076 0.457 1.00 92.50 100 GLN A C 1
ATOM 746 O O . GLN A 1 100 ? 4.272 -10.359 1.573 1.00 92.50 100 GLN A O 1
ATOM 751 N N . VAL A 1 101 ? 4.831 -8.812 0.039 1.00 93.56 101 VAL A N 1
ATOM 752 C CA . VAL A 1 101 ? 4.430 -7.659 0.854 1.00 93.56 101 VAL A CA 1
ATOM 753 C C . VAL A 1 101 ? 2.925 -7.650 1.074 1.00 93.56 101 VAL A C 1
ATOM 755 O O . VAL A 1 101 ? 2.477 -7.518 2.210 1.00 93.56 101 VAL A O 1
ATOM 758 N N . ILE A 1 102 ? 2.151 -7.860 0.008 1.00 94.38 102 ILE A N 1
ATOM 759 C CA . ILE A 1 102 ? 0.688 -7.919 0.082 1.00 94.38 102 ILE A CA 1
ATOM 760 C C . ILE A 1 102 ? 0.243 -9.105 0.936 1.00 94.38 102 ILE A C 1
ATOM 762 O O . ILE A 1 102 ? -0.574 -8.924 1.833 1.00 94.38 102 ILE A O 1
ATOM 766 N N . GLU A 1 103 ? 0.810 -10.293 0.717 1.00 93.69 103 GLU A N 1
ATOM 767 C CA . GLU A 1 103 ? 0.468 -11.491 1.491 1.00 93.69 103 GLU A CA 1
ATOM 768 C C . GLU A 1 103 ? 0.742 -11.288 2.988 1.00 93.69 103 GLU A C 1
ATOM 770 O O . GLU A 1 103 ? -0.057 -11.668 3.840 1.00 93.69 103 GLU A O 1
ATOM 775 N N . THR A 1 104 ? 1.855 -10.636 3.318 1.00 94.00 104 THR A N 1
ATOM 776 C CA . THR A 1 104 ? 2.211 -10.329 4.707 1.00 94.00 104 THR A CA 1
ATOM 777 C C . THR A 1 104 ? 1.284 -9.274 5.311 1.00 94.00 104 THR A C 1
ATOM 779 O O . THR A 1 104 ? 0.832 -9.448 6.440 1.00 94.00 104 THR A O 1
ATOM 782 N N . ALA A 1 105 ? 0.913 -8.242 4.550 1.00 93.88 105 ALA A N 1
ATOM 783 C CA . ALA A 1 105 ? -0.044 -7.224 4.986 1.00 93.88 105 ALA A CA 1
ATOM 784 C C . ALA A 1 105 ? -1.457 -7.792 5.214 1.00 93.88 105 ALA A C 1
ATOM 786 O O . ALA A 1 105 ? -2.147 -7.399 6.153 1.00 93.88 105 ALA A O 1
ATOM 787 N N . GLN A 1 106 ? -1.884 -8.753 4.391 1.00 93.88 106 GLN A N 1
ATOM 788 C CA . GLN A 1 106 ? -3.163 -9.454 4.559 1.00 93.88 106 GLN A CA 1
ATOM 789 C C . GLN A 1 106 ? -3.204 -10.312 5.830 1.00 93.88 106 GLN A C 1
ATOM 791 O O . GLN A 1 106 ? -4.284 -10.570 6.359 1.00 93.88 106 GLN A O 1
ATOM 796 N N . ARG A 1 107 ? -2.048 -10.765 6.332 1.00 93.25 107 ARG A N 1
ATOM 797 C CA . ARG A 1 107 ? -1.965 -11.471 7.620 1.00 93.25 107 ARG A CA 1
ATOM 798 C C . ARG A 1 107 ? -1.963 -10.516 8.811 1.00 93.25 107 ARG A C 1
ATOM 800 O O . ARG A 1 107 ? -2.474 -10.887 9.863 1.00 93.25 107 ARG A O 1
ATOM 807 N N . SER A 1 108 ? -1.423 -9.305 8.656 1.00 89.62 108 SER A N 1
ATOM 808 C CA . SER A 1 108 ? -1.316 -8.334 9.752 1.00 89.62 108 SER A CA 1
ATOM 809 C C . SER A 1 108 ? -2.617 -7.582 10.037 1.00 89.62 108 SER A C 1
ATOM 811 O O . SER A 1 108 ? -2.835 -7.166 11.172 1.00 89.62 108 SER A O 1
ATOM 813 N N . ALA A 1 109 ? -3.481 -7.392 9.035 1.00 92.31 109 ALA A N 1
ATOM 814 C CA . ALA A 1 109 ? -4.749 -6.687 9.201 1.00 92.31 109 ALA A CA 1
ATOM 815 C C . ALA A 1 109 ? -5.894 -7.366 8.431 1.00 92.31 109 ALA A C 1
ATOM 817 O O . ALA A 1 109 ? -5.700 -7.826 7.307 1.00 92.31 109 ALA A O 1
ATOM 818 N N . PRO A 1 110 ? -7.118 -7.385 8.992 1.00 94.69 110 PRO A N 1
ATOM 819 C CA . PRO A 1 110 ? -8.284 -7.984 8.348 1.00 94.69 110 PRO A CA 1
ATOM 820 C C . PRO A 1 110 ? -8.738 -7.222 7.096 1.00 94.69 110 PRO A C 1
ATOM 822 O O . PRO A 1 110 ? -9.447 -7.787 6.264 1.00 94.69 110 PRO A O 1
ATOM 825 N N . LEU A 1 111 ? -8.378 -5.941 6.969 1.00 96.56 111 LEU A N 1
ATOM 826 C CA . LEU A 1 111 ? -8.758 -5.087 5.851 1.00 96.56 111 LEU A CA 1
ATOM 827 C C . LEU A 1 111 ? -7.508 -4.435 5.256 1.00 96.56 111 LEU A C 1
ATOM 829 O O . LEU A 1 111 ? -6.798 -3.693 5.932 1.00 96.56 111 LEU A O 1
ATOM 833 N N . LEU A 1 112 ? -7.272 -4.687 3.969 1.00 96.44 112 LEU A N 1
ATOM 834 C CA . LEU A 1 112 ? -6.166 -4.116 3.207 1.00 96.44 112 LEU A CA 1
ATOM 835 C C . LEU A 1 112 ? -6.713 -3.354 1.999 1.00 96.44 112 LEU A C 1
ATOM 837 O O . LEU A 1 112 ? -7.415 -3.917 1.158 1.00 96.44 112 LEU A O 1
ATOM 841 N N . VAL A 1 113 ? -6.379 -2.071 1.905 1.00 96.81 113 VAL A N 1
ATOM 842 C CA . VAL A 1 113 ? -6.722 -1.204 0.777 1.00 96.81 113 VAL A CA 1
ATOM 843 C C . VAL A 1 113 ? -5.462 -0.965 -0.047 1.00 96.81 113 VAL A C 1
ATOM 845 O O . VAL A 1 113 ? -4.513 -0.347 0.425 1.00 96.81 113 VAL A O 1
ATOM 848 N N . LEU A 1 114 ? -5.460 -1.453 -1.287 1.00 96.56 114 LEU A N 1
ATOM 849 C CA . LEU A 1 114 ? -4.352 -1.276 -2.225 1.00 96.56 114 LEU A CA 1
ATOM 850 C C . LEU A 1 114 ? -4.630 -0.084 -3.148 1.00 96.56 114 LEU A C 1
ATOM 852 O O . LEU A 1 114 ? -5.515 -0.162 -4.011 1.00 96.56 114 LEU A O 1
ATOM 856 N N . ASP A 1 115 ? -3.863 0.997 -3.009 1.00 95.31 115 ASP A N 1
ATOM 857 C CA . ASP A 1 115 ? -3.862 2.073 -4.000 1.00 95.31 115 ASP 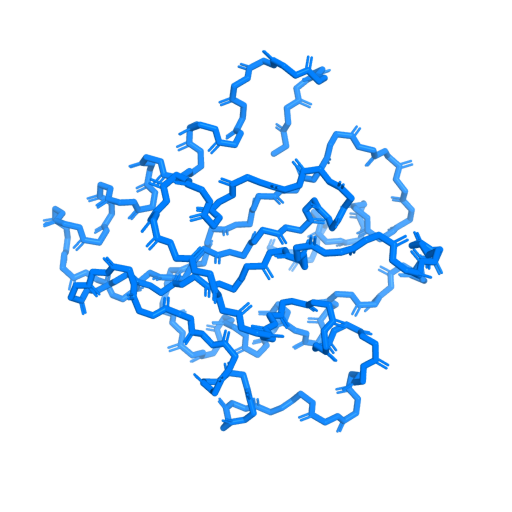A CA 1
ATOM 858 C C . ASP A 1 115 ? -2.885 1.734 -5.129 1.00 95.31 115 ASP A C 1
ATOM 860 O O . ASP A 1 115 ? -1.675 1.921 -5.037 1.00 95.31 115 ASP A O 1
ATOM 864 N N . VAL A 1 116 ? -3.429 1.127 -6.184 1.00 93.75 116 VAL A N 1
ATOM 865 C CA . VAL A 1 116 ? -2.659 0.658 -7.341 1.00 93.75 116 VAL A CA 1
ATOM 866 C C . VAL A 1 116 ? -2.535 1.785 -8.375 1.00 93.75 116 VAL A C 1
ATOM 868 O O . VAL A 1 116 ? -3.576 2.326 -8.785 1.00 93.75 116 VAL A O 1
ATOM 871 N N . PRO A 1 117 ? -1.320 2.076 -8.883 1.00 91.56 117 PRO A N 1
ATOM 872 C CA . PRO A 1 117 ? -1.107 3.088 -9.909 1.00 91.56 117 PRO A CA 1
ATOM 873 C C . PRO A 1 117 ? -1.859 2.753 -11.199 1.00 91.56 117 PRO A C 1
ATOM 875 O O . PRO A 1 117 ? -2.213 1.610 -11.485 1.00 91.56 117 PRO A O 1
ATOM 878 N N . HIS A 1 118 ? -2.071 3.770 -12.030 1.00 88.88 118 HIS A N 1
ATOM 879 C CA . HIS A 1 118 ? -2.736 3.618 -13.328 1.00 88.88 118 HIS A CA 1
ATOM 880 C C . HIS A 1 118 ? -1.828 3.025 -14.427 1.00 88.88 118 HIS A C 1
ATOM 882 O O . HIS A 1 118 ? -2.271 2.862 -15.565 1.00 88.88 118 HIS A O 1
ATOM 888 N N . ILE A 1 119 ? -0.561 2.728 -14.113 1.00 88.19 119 ILE A N 1
ATOM 889 C CA . ILE A 1 119 ? 0.373 2.073 -15.032 1.00 88.19 119 ILE A CA 1
ATOM 890 C C . ILE A 1 119 ? -0.011 0.603 -15.218 1.00 88.19 119 ILE A C 1
ATOM 892 O O . ILE A 1 119 ? -0.254 -0.115 -14.253 1.00 88.19 119 ILE A O 1
ATOM 896 N N . TRP A 1 120 ? -0.040 0.146 -16.471 1.00 90.44 120 TRP A N 1
ATOM 897 C CA . TRP A 1 120 ? -0.332 -1.249 -16.794 1.00 90.44 120 TRP A CA 1
ATOM 898 C C . TRP A 1 120 ? 0.955 -2.037 -17.043 1.00 90.44 120 TRP A C 1
ATOM 900 O O . TRP A 1 120 ? 1.443 -2.141 -18.168 1.00 90.44 120 TRP A O 1
ATOM 910 N N . SER A 1 121 ? 1.517 -2.566 -15.962 1.00 91.81 121 SER A N 1
ATOM 911 C CA . SER A 1 121 ? 2.730 -3.391 -15.929 1.00 91.81 121 SER A CA 1
ATOM 912 C C . SER A 1 121 ? 2.423 -4.857 -15.594 1.00 91.81 121 SER A C 1
ATOM 914 O O . SER A 1 121 ? 1.324 -5.195 -15.142 1.00 91.81 121 SER A O 1
ATOM 916 N N . GLY A 1 122 ? 3.421 -5.737 -15.742 1.00 92.94 122 GLY A N 1
ATOM 917 C CA . GLY A 1 122 ? 3.309 -7.139 -15.324 1.00 92.94 122 GLY A CA 1
ATOM 918 C C . GLY A 1 122 ? 2.924 -7.294 -13.849 1.00 92.94 122 GLY A C 1
ATOM 919 O O . GLY A 1 122 ? 2.051 -8.102 -13.531 1.00 92.94 122 GLY A O 1
ATOM 920 N N . TRP A 1 123 ? 3.508 -6.478 -12.967 1.00 92.69 123 TRP A N 1
ATOM 921 C CA . TRP A 1 123 ? 3.228 -6.530 -11.532 1.00 92.69 123 TRP A CA 1
ATOM 922 C C . TRP A 1 123 ? 1.831 -6.010 -11.193 1.00 92.69 123 TRP A C 1
ATOM 924 O O . TRP A 1 123 ? 1.120 -6.663 -10.440 1.00 92.69 123 TRP A O 1
ATOM 934 N N . SER A 1 124 ? 1.377 -4.913 -11.812 1.00 92.81 124 SER A N 1
ATOM 935 C CA . SER A 1 124 ? 0.033 -4.368 -11.554 1.00 92.81 124 SER A CA 1
ATOM 936 C C . SER A 1 124 ? -1.062 -5.374 -11.930 1.00 92.81 124 SER A C 1
ATOM 938 O O . SER A 1 124 ? -2.020 -5.578 -11.184 1.00 92.81 124 SER A O 1
ATOM 940 N N . LYS A 1 125 ? -0.874 -6.087 -13.050 1.00 93.56 125 LYS A N 1
ATOM 941 C CA . LYS A 1 125 ? -1.749 -7.179 -13.480 1.00 93.56 125 LYS A CA 1
ATOM 942 C C . LYS A 1 125 ? -1.703 -8.356 -12.503 1.00 93.56 125 LYS A C 1
ATOM 944 O O . LYS A 1 125 ? -2.756 -8.886 -12.164 1.00 93.56 125 LYS A O 1
ATOM 949 N N . SER A 1 126 ? -0.509 -8.783 -12.085 1.00 92.56 126 SER A N 1
ATOM 950 C CA . SER A 1 126 ? -0.334 -9.898 -11.141 1.00 92.56 126 SER A CA 1
ATOM 951 C C . SER A 1 126 ? -1.006 -9.595 -9.800 1.00 92.56 126 SER A C 1
ATOM 953 O O . SER A 1 126 ? -1.801 -10.401 -9.325 1.00 92.56 126 SER A O 1
ATOM 955 N N . THR A 1 127 ? -0.782 -8.394 -9.258 1.00 92.81 127 THR A N 1
ATOM 956 C CA . THR A 1 127 ? -1.426 -7.898 -8.037 1.00 92.81 127 THR A CA 1
ATOM 957 C C . THR A 1 127 ? -2.946 -7.973 -8.138 1.00 92.81 127 THR A C 1
ATOM 959 O O . THR A 1 127 ? -3.574 -8.544 -7.261 1.00 92.81 127 THR A O 1
ATOM 962 N N . LEU A 1 128 ? -3.552 -7.486 -9.225 1.00 91.50 128 LEU A N 1
ATOM 963 C CA . LEU A 1 128 ? -5.014 -7.516 -9.387 1.00 91.50 128 LEU A CA 1
ATOM 964 C C . LEU A 1 128 ? -5.606 -8.925 -9.550 1.00 91.50 128 LEU A C 1
ATOM 966 O O . LEU A 1 128 ? -6.789 -9.110 -9.291 1.00 91.50 128 LEU A O 1
ATOM 970 N N . ILE A 1 129 ? -4.825 -9.897 -10.029 1.00 91.19 129 ILE A N 1
ATOM 971 C CA . ILE A 1 129 ? -5.278 -11.290 -10.179 1.00 91.19 129 ILE A CA 1
ATOM 972 C C . ILE A 1 129 ? -5.177 -12.051 -8.853 1.00 91.19 129 ILE A C 1
ATOM 974 O O . ILE A 1 129 ? -5.961 -12.970 -8.623 1.00 91.19 129 ILE A O 1
ATOM 978 N N . LYS A 1 130 ? -4.182 -11.716 -8.027 1.00 82.69 130 LYS A N 1
ATOM 979 C CA . LYS A 1 130 ? -3.856 -12.441 -6.792 1.00 82.69 130 LYS A CA 1
ATOM 980 C C . LYS A 1 130 ? -4.475 -11.830 -5.530 1.00 82.69 130 LYS A C 1
ATOM 982 O O . LYS A 1 130 ? -4.559 -12.546 -4.537 1.00 82.69 130 LYS A O 1
ATOM 987 N N . ALA A 1 131 ? -4.822 -10.542 -5.558 1.00 73.56 131 ALA A N 1
ATOM 988 C CA . ALA A 1 131 ? -5.396 -9.810 -4.427 1.00 73.56 131 ALA A CA 1
ATOM 989 C C . ALA A 1 131 ? -6.843 -10.211 -4.115 1.00 73.56 131 ALA A C 1
ATOM 991 O O . ALA A 1 131 ? -7.596 -10.540 -5.060 1.00 73.56 131 ALA A O 1
#

Secondary structure (DSSP, 8-state):
--SSTTSSHHHHHHHHHHHHHHHH---EEEEE--TTT--HHHHTT---SS-HHHHHH-GGG--HHHHHHH-EEEETTEEEEPPPS---S-----TTTTHHHHHHHHHH-SEEEEE--S---HHHHHHHHH-

Foldseek 3Di:
DDPDPPPCLLVCLLVVQVCCCVVVVFAEEEEEPVQPDFCSCVVLVHQQQAFDVVCLVCVVPDALVVNVNQWDDSDPRYTYRGHHPDDPDDDPDDQCSCVSVVVRVVVNGVHYRYNQDPDDDSNSVSVVVRD

Radius of gyration: 13.48 Å; chains: 1; bounding box: 33×26×33 Å

Sequence (131 aa):
IGAKGGVGSSTLAHNVAWAMSSLFKSEVVVADLDLAFGTANINFDQDPAQGIAEAVFSPERVDEVYLDRLLAQCAEHLSLLAAPSTLERVYDFDSDAFAQVIETAQRSAPLLVLDVPHIWSGWSKSTLIKA

pLDDT: mean 91.77, std 4.11, range [73.56, 97.5]